Protein AF-A0A7K0YQI9-F1 (afdb_monomer_lite)

Sequence (180 aa):
MDEGSTMHDLNDTFEITAHLRESFIEKGHCVVRGLASAEEIAHYKPAIDEATMQRRWDKRPLQERDTYGKAFIQSAAICQHNETTQAFIYARRFARVAAQLMGCQGVRLYHDQSLYKEPGGGFTPWHQDQVYWPLQTNQTVTMWMPLVDVPNEIGGMVFADGTSHEGNLGEEVIGDASQS

Foldseek 3Di:
DDPPPPPQQLQDADDDDPVQLVQCVQFVDGDDPPLDDLVNLVQLVVLVVVLLVVQFPDPDPLVPDALVSLQWRKGKPSLPVDPSSVRVVVRNHVQNVLCVSLVHPTDDDPIDMDTHGDVVGHDWFDDDCVLVDPDPDLSDDDDDDDSDDDDPVNPDDDGGTRVSVVPHPDNDDGHPVRRD

Radius of gyration: 17.41 Å; chains: 1; bounding box: 43×35×56 Å

pLDDT: mean 87.06, std 13.9, range [36.19, 98.44]

Secondary structure (DSSP, 8-state):
--TTTTTT---S--PPPHHHHHHHHHHS----TTSS-HHHHHHHHHHHHHHHHHH-S--S-GGGS-HHHHH-EEEE-GGGS-HHHHHHHT-HHHHHHHHHHHTSS-------EEEEPPTTPPP-----GGGG---S-S--------SS---GGG------TTGGGS-------TTTGGG-

Structure (mmCIF, N/CA/C/O backbone):
data_AF-A0A7K0YQI9-F1
#
_entry.id   AF-A0A7K0YQI9-F1
#
loop_
_atom_site.group_PDB
_atom_site.id
_atom_site.type_symbol
_atom_site.label_atom_id
_atom_site.label_alt_id
_atom_site.label_comp_id
_atom_site.label_asym_id
_atom_site.label_entity_id
_atom_site.label_seq_id
_atom_site.pdbx_PDB_ins_code
_atom_site.Cartn_x
_atom_site.Cartn_y
_atom_site.Cartn_z
_atom_site.occupancy
_atom_site.B_iso_or_equiv
_atom_site.auth_seq_id
_atom_site.auth_comp_id
_atom_site.auth_asym_id
_atom_site.auth_atom_id
_atom_site.pdbx_PDB_model_num
ATOM 1 N N . MET A 1 1 ? 10.261 7.696 30.277 1.00 36.19 1 MET A N 1
ATOM 2 C CA . MET A 1 1 ? 8.953 7.752 29.601 1.00 36.19 1 MET A CA 1
ATOM 3 C C . MET A 1 1 ? 9.097 8.851 28.582 1.00 36.19 1 MET A C 1
ATOM 5 O O . MET A 1 1 ? 9.335 9.981 28.980 1.00 36.19 1 MET A O 1
ATOM 9 N N . ASP A 1 2 ? 9.185 8.465 27.316 1.00 40.59 2 ASP A N 1
ATOM 10 C CA . ASP A 1 2 ? 9.510 9.363 26.213 1.00 40.59 2 ASP A CA 1
ATOM 11 C C . ASP A 1 2 ? 8.203 9.927 25.646 1.00 40.59 2 ASP A C 1
ATOM 13 O O . ASP A 1 2 ? 7.431 9.212 25.007 1.00 40.59 2 ASP A O 1
ATOM 17 N N . GLU A 1 3 ? 7.908 11.186 25.964 1.00 37.50 3 GLU A N 1
ATOM 18 C CA . GLU A 1 3 ? 6.683 11.881 25.548 1.00 37.50 3 GLU A CA 1
ATOM 19 C C . GLU A 1 3 ? 6.651 12.177 24.032 1.00 37.50 3 GLU A C 1
ATOM 21 O O . GLU A 1 3 ? 5.631 12.631 23.522 1.00 37.50 3 GLU A O 1
ATOM 26 N N . GLY A 1 4 ? 7.718 11.859 23.282 1.00 41.56 4 GLY A N 1
ATOM 27 C CA . GLY A 1 4 ? 7.800 12.059 21.830 1.00 41.56 4 GLY A CA 1
ATOM 28 C C . GLY A 1 4 ? 7.207 10.940 20.959 1.00 41.56 4 GLY A C 1
ATOM 29 O O . GLY A 1 4 ? 7.006 11.146 19.766 1.00 41.56 4 GLY A O 1
ATOM 30 N N . SER A 1 5 ? 6.900 9.762 21.516 1.00 49.97 5 SER A N 1
ATOM 31 C CA . SER A 1 5 ? 6.587 8.555 20.721 1.00 49.97 5 SER A CA 1
ATOM 32 C C . SER A 1 5 ? 5.146 8.465 20.180 1.00 49.97 5 SER A C 1
ATOM 34 O O . SER A 1 5 ? 4.824 7.499 19.492 1.00 49.97 5 SER A O 1
ATOM 36 N N . THR A 1 6 ? 4.256 9.414 20.488 1.00 56.97 6 THR A N 1
ATOM 37 C CA . THR A 1 6 ? 2.810 9.292 20.182 1.00 56.97 6 THR A CA 1
ATOM 38 C C . THR A 1 6 ? 2.320 10.136 19.006 1.00 56.97 6 THR A C 1
ATOM 40 O O . THR A 1 6 ? 1.204 9.925 18.545 1.00 56.97 6 THR A O 1
ATOM 43 N N . MET A 1 7 ? 3.123 11.074 18.494 1.00 62.53 7 MET A N 1
ATOM 44 C CA . MET A 1 7 ? 2.642 12.081 17.534 1.00 62.53 7 MET A CA 1
ATOM 45 C C . MET A 1 7 ? 2.322 11.518 16.136 1.00 62.53 7 MET A C 1
ATOM 47 O O . MET A 1 7 ? 1.573 12.140 15.390 1.00 62.53 7 MET A O 1
ATOM 51 N N . HIS A 1 8 ? 2.850 10.340 15.789 1.00 80.38 8 HIS A N 1
ATOM 52 C CA . HIS A 1 8 ? 2.675 9.723 14.466 1.00 80.38 8 HIS A CA 1
ATOM 53 C C . HIS A 1 8 ? 2.255 8.251 14.524 1.00 80.38 8 HIS A C 1
ATOM 55 O O . HIS A 1 8 ? 2.392 7.542 13.531 1.00 80.38 8 HIS A O 1
ATOM 61 N N . ASP A 1 9 ? 1.772 7.770 15.673 1.00 87.81 9 ASP A N 1
ATOM 62 C CA . ASP A 1 9 ? 1.313 6.387 15.780 1.00 87.81 9 ASP A CA 1
ATOM 63 C C . ASP A 1 9 ? 0.030 6.169 14.951 1.00 87.81 9 ASP A C 1
ATOM 65 O O . ASP A 1 9 ? -0.936 6.921 15.056 1.00 87.81 9 ASP A O 1
ATOM 69 N N . LEU A 1 10 ? 0.013 5.104 14.148 1.00 96.12 10 LEU A N 1
ATOM 70 C CA . LEU A 1 10 ? -1.083 4.710 13.256 1.00 96.12 10 LEU A CA 1
ATOM 71 C C . LEU A 1 10 ? -1.954 3.593 13.872 1.00 96.12 10 LEU A C 1
ATOM 73 O O . LEU A 1 10 ? -2.532 2.755 13.165 1.00 96.12 10 LEU A O 1
ATOM 77 N N . ASN A 1 11 ? -2.001 3.527 15.206 1.00 94.62 11 ASN A N 1
ATOM 78 C CA . ASN A 1 11 ? -2.740 2.513 15.964 1.00 94.62 11 ASN A CA 1
ATOM 79 C C . ASN A 1 11 ? -4.219 2.844 16.222 1.00 94.62 11 ASN A C 1
ATOM 81 O O . ASN A 1 11 ? -4.962 2.002 16.741 1.00 94.62 11 ASN A O 1
ATOM 85 N N . ASP A 1 12 ? -4.657 4.048 15.879 1.00 94.94 12 ASP A N 1
ATOM 86 C CA . ASP A 1 12 ? -6.051 4.473 15.930 1.00 94.94 12 ASP A CA 1
ATOM 87 C C . ASP A 1 12 ? -6.910 3.792 14.843 1.00 94.94 12 ASP A C 1
ATOM 89 O O . ASP A 1 12 ? -6.467 2.932 14.075 1.00 94.94 12 ASP A O 1
ATOM 93 N N . THR A 1 13 ? -8.200 4.121 14.823 1.00 93.31 13 THR A N 1
ATOM 94 C CA . THR A 1 13 ? -9.180 3.542 13.899 1.00 93.31 13 THR A CA 1
ATOM 95 C C . THR A 1 13 ? -9.623 4.567 12.871 1.00 93.31 13 THR A C 1
ATOM 97 O O . THR A 1 13 ? -9.944 5.697 13.223 1.00 93.31 13 THR A O 1
ATOM 100 N N . PHE A 1 14 ? -9.741 4.132 11.618 1.00 96.50 14 PHE A N 1
ATOM 101 C CA . PHE A 1 14 ? -10.322 4.917 10.536 1.00 96.50 14 PHE A CA 1
ATOM 102 C C . PHE A 1 14 ? -11.583 4.213 10.037 1.00 96.50 14 PHE A C 1
ATOM 104 O O . PHE A 1 14 ? -11.522 3.067 9.583 1.00 96.50 14 PHE A O 1
ATOM 111 N N . GLU A 1 15 ? -12.723 4.888 10.135 1.00 97.38 15 GLU A N 1
ATOM 112 C CA . GLU A 1 15 ? -14.017 4.344 9.719 1.00 97.38 15 GLU A CA 1
ATOM 113 C C . GLU A 1 15 ? -14.317 4.739 8.273 1.00 97.38 15 GLU A C 1
ATOM 115 O O . GLU A 1 15 ? -14.217 5.911 7.900 1.00 97.38 15 GLU A O 1
ATOM 120 N N . ILE A 1 16 ? -14.695 3.760 7.450 1.00 97.88 16 ILE A N 1
ATOM 121 C CA . ILE A 1 16 ? -15.164 4.021 6.087 1.00 97.88 16 ILE A CA 1
ATOM 122 C C . ILE A 1 16 ? -16.685 4.153 6.061 1.00 97.88 16 ILE A C 1
ATOM 124 O O . ILE A 1 16 ? -17.405 3.573 6.871 1.00 97.88 16 ILE A O 1
ATOM 128 N N . THR A 1 17 ? -17.204 4.902 5.091 1.00 97.56 17 THR A N 1
ATOM 129 C CA . THR A 1 17 ? -18.653 5.002 4.908 1.00 97.56 17 THR A CA 1
ATOM 130 C C . THR A 1 17 ? -19.212 3.718 4.296 1.00 97.56 17 THR A C 1
ATOM 132 O O . THR A 1 17 ? -18.538 3.033 3.522 1.00 97.56 17 THR A O 1
ATOM 135 N N . ALA A 1 18 ? -20.485 3.424 4.580 1.00 96.69 18 ALA A N 1
ATOM 136 C CA . ALA A 1 18 ? -21.200 2.328 3.926 1.00 96.69 18 ALA A CA 1
ATOM 137 C C . ALA A 1 18 ? -21.158 2.464 2.395 1.00 96.69 18 ALA A C 1
ATOM 139 O O . ALA A 1 18 ? -20.863 1.496 1.703 1.00 96.69 18 ALA A O 1
ATOM 140 N N . HIS A 1 19 ? -21.322 3.689 1.886 1.00 97.06 19 HIS A N 1
ATOM 141 C CA . HIS A 1 19 ? -21.239 3.983 0.458 1.00 97.06 19 HIS A CA 1
ATOM 142 C C . HIS A 1 19 ? -19.870 3.636 -0.153 1.00 97.06 19 HIS A C 1
ATOM 144 O O . HIS A 1 19 ? -19.804 3.083 -1.248 1.00 97.06 19 HIS A O 1
ATOM 150 N N . LEU A 1 20 ? -18.763 3.916 0.550 1.00 97.50 20 LEU A N 1
ATOM 151 C CA . LEU A 1 20 ? -17.429 3.553 0.065 1.00 97.50 20 LEU A CA 1
ATOM 152 C C . LEU A 1 20 ? -17.261 2.031 -0.010 1.00 97.50 20 LEU A C 1
ATOM 154 O O . LEU A 1 20 ? -16.704 1.522 -0.980 1.00 97.50 20 LEU A O 1
ATOM 158 N N . ARG A 1 21 ? -17.775 1.309 0.992 1.00 97.56 21 ARG A N 1
ATOM 159 C CA . ARG A 1 21 ? -17.761 -0.156 1.015 1.00 97.56 21 ARG A CA 1
ATOM 160 C C . ARG A 1 21 ? -18.618 -0.755 -0.102 1.00 97.56 21 ARG A C 1
ATOM 162 O O . ARG A 1 21 ? -18.182 -1.700 -0.745 1.00 97.56 21 ARG A O 1
ATOM 169 N N . GLU A 1 22 ? -19.808 -0.215 -0.340 1.00 97.00 22 GLU A N 1
ATOM 170 C CA . GLU A 1 22 ? -20.687 -0.639 -1.437 1.00 97.00 22 GLU A CA 1
ATOM 171 C C . GLU A 1 22 ? -20.019 -0.423 -2.797 1.00 97.00 22 GLU A C 1
ATOM 173 O O . GLU A 1 22 ? -19.967 -1.350 -3.597 1.00 97.00 22 GLU A O 1
ATOM 178 N N . SER A 1 23 ? -19.411 0.748 -3.012 1.00 96.19 23 SER A N 1
ATOM 179 C CA . SER A 1 23 ? -18.647 1.051 -4.229 1.00 96.19 23 SER A CA 1
ATOM 180 C C . SER A 1 23 ? -17.465 0.094 -4.422 1.00 96.19 23 SER A C 1
ATOM 182 O O . SER A 1 23 ? -17.257 -0.410 -5.522 1.00 96.19 23 SER A O 1
ATOM 184 N N . PHE A 1 24 ? -16.728 -0.232 -3.353 1.00 97.75 24 PHE A N 1
ATOM 185 C CA . PHE A 1 24 ? -15.663 -1.237 -3.406 1.00 97.75 24 PHE A CA 1
ATOM 186 C C . PHE A 1 24 ? -16.191 -2.623 -3.799 1.00 97.75 24 PHE A C 1
ATOM 188 O O . PHE A 1 24 ? -15.584 -3.285 -4.636 1.00 97.75 24 PHE A O 1
ATOM 195 N N . ILE A 1 25 ? -17.323 -3.052 -3.232 1.00 96.69 25 ILE A N 1
ATOM 196 C CA . ILE A 1 25 ? -17.953 -4.338 -3.563 1.00 96.69 25 ILE A CA 1
ATOM 197 C C . ILE A 1 25 ? -18.421 -4.355 -5.019 1.00 96.69 25 ILE A C 1
ATOM 199 O O . ILE A 1 25 ? -18.207 -5.343 -5.708 1.00 96.69 25 ILE A O 1
ATOM 203 N N . GLU A 1 26 ? -19.043 -3.281 -5.499 1.00 96.69 26 GLU A N 1
ATOM 204 C CA . GLU A 1 26 ? -19.544 -3.190 -6.872 1.00 96.69 26 GLU A CA 1
ATOM 205 C C . GLU A 1 26 ? -18.395 -3.147 -7.888 1.00 96.69 26 GLU A C 1
ATOM 207 O O . GLU A 1 26 ? -18.383 -3.914 -8.848 1.00 96.69 26 GLU A O 1
ATOM 212 N N . LYS A 1 27 ? -17.399 -2.285 -7.660 1.00 97.44 27 LYS A N 1
ATOM 213 C CA . LYS A 1 27 ? -16.361 -1.961 -8.649 1.00 97.44 27 LYS A CA 1
ATOM 214 C C . LYS A 1 27 ? -15.082 -2.781 -8.525 1.00 97.44 27 LYS A C 1
ATOM 216 O O . LYS A 1 27 ? -14.271 -2.756 -9.451 1.00 97.44 27 LYS A O 1
ATOM 221 N N . GLY A 1 28 ? -14.857 -3.436 -7.389 1.00 96.12 28 GLY A N 1
ATOM 222 C CA . GLY A 1 28 ? -13.609 -4.137 -7.070 1.00 96.12 28 GLY A CA 1
ATOM 223 C C . GLY A 1 28 ? -12.463 -3.229 -6.610 1.00 96.12 28 GLY A C 1
ATOM 224 O O . GLY A 1 28 ? -11.373 -3.716 -6.322 1.00 96.12 28 GLY A O 1
ATOM 225 N N . HIS A 1 29 ? -12.675 -1.912 -6.536 1.00 96.88 29 HIS A N 1
ATOM 226 C CA . HIS A 1 29 ? -11.673 -0.937 -6.106 1.00 96.88 29 HIS A CA 1
ATOM 227 C C . HIS A 1 29 ? -12.337 0.312 -5.510 1.00 96.88 29 HIS A C 1
ATOM 229 O O . HIS A 1 29 ? -13.503 0.606 -5.771 1.00 96.88 29 HIS A O 1
ATOM 235 N N . CYS A 1 30 ? -11.601 1.064 -4.689 1.00 97.06 30 CYS A N 1
ATOM 236 C CA . CYS A 1 30 ? -12.066 2.332 -4.125 1.00 97.06 30 CYS A CA 1
ATOM 237 C C . CYS A 1 30 ? -10.884 3.218 -3.706 1.00 97.06 30 CYS A C 1
ATOM 239 O O . CYS A 1 30 ? -9.751 2.747 -3.609 1.00 97.06 30 CYS A O 1
ATOM 241 N N . VAL A 1 31 ? -11.152 4.496 -3.419 1.00 95.94 31 VAL A N 1
ATOM 242 C CA . VAL A 1 31 ? -10.154 5.435 -2.887 1.00 95.94 31 VAL A CA 1
ATOM 243 C C . VAL A 1 31 ? -10.556 5.873 -1.482 1.00 95.94 31 VAL A C 1
ATOM 245 O O . VAL A 1 31 ? -11.576 6.536 -1.301 1.00 95.94 31 VAL A O 1
ATOM 248 N N . VAL A 1 32 ? -9.717 5.557 -0.494 1.00 97.31 32 VAL A N 1
ATOM 249 C CA . VAL A 1 32 ? -9.846 6.047 0.886 1.00 97.31 32 VAL A CA 1
ATOM 250 C C . VAL A 1 32 ? -8.947 7.273 1.036 1.00 97.31 32 VAL A C 1
ATOM 252 O O . VAL A 1 32 ? -7.723 7.165 0.995 1.00 97.31 32 VAL A O 1
ATOM 255 N N . ARG A 1 33 ? -9.541 8.462 1.171 1.00 95.81 33 ARG A N 1
ATOM 256 C CA . ARG A 1 33 ? -8.785 9.718 1.296 1.00 95.81 33 ARG A CA 1
ATOM 257 C C . ARG A 1 33 ? -8.472 10.024 2.757 1.00 95.81 33 ARG A C 1
ATOM 259 O O . ARG A 1 33 ? -9.326 9.833 3.614 1.00 95.81 33 ARG A O 1
ATOM 266 N N . GLY A 1 34 ? -7.271 10.543 3.013 1.00 95.12 34 GLY A N 1
ATOM 267 C CA . GLY A 1 34 ? -6.850 10.966 4.352 1.00 95.12 34 GLY A CA 1
ATOM 268 C C . GLY A 1 34 ? -6.550 9.817 5.316 1.00 95.12 34 GLY A C 1
ATOM 269 O O . GLY A 1 34 ? -6.574 10.030 6.520 1.00 95.1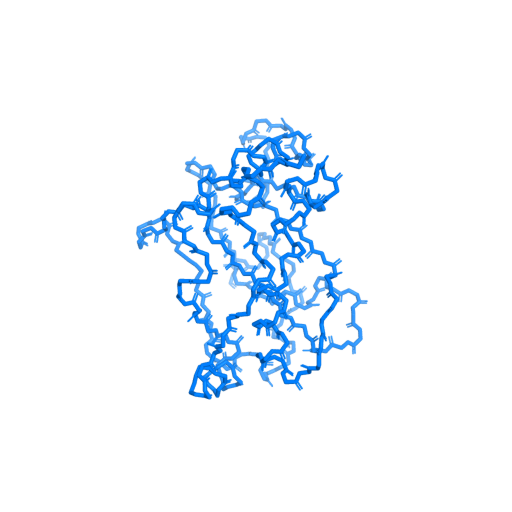2 34 GLY A O 1
ATOM 270 N N . LEU A 1 35 ? -6.280 8.609 4.804 1.00 96.94 35 LEU A N 1
ATOM 271 C CA . LEU A 1 35 ? -5.943 7.453 5.641 1.00 96.94 35 LEU A CA 1
ATOM 272 C C . LEU A 1 35 ? -4.623 7.652 6.411 1.00 96.94 35 LEU A C 1
ATOM 274 O O . LEU A 1 35 ? -4.495 7.211 7.552 1.00 96.94 35 LEU A O 1
ATOM 278 N N . ALA A 1 36 ? -3.671 8.350 5.794 1.00 96.25 36 ALA A N 1
ATOM 279 C CA . ALA A 1 36 ? -2.479 8.893 6.429 1.00 96.25 36 ALA A CA 1
ATOM 280 C C . ALA A 1 36 ? -2.343 10.370 6.034 1.00 96.25 36 ALA A C 1
ATOM 282 O O . ALA A 1 36 ? -2.631 10.746 4.892 1.00 96.25 36 ALA A O 1
ATOM 283 N N . SER A 1 37 ? -1.940 11.209 6.980 1.00 95.50 37 SER A N 1
ATOM 284 C CA . SER A 1 37 ? -1.664 12.625 6.753 1.00 95.50 37 SER A CA 1
ATOM 285 C C . SER A 1 37 ? -0.304 12.823 6.079 1.00 95.50 37 SER A C 1
ATOM 287 O O . SER A 1 37 ? 0.568 11.957 6.131 1.00 95.50 37 SER A O 1
ATOM 289 N N . ALA A 1 38 ? -0.087 13.993 5.473 1.00 94.50 38 ALA A N 1
ATOM 290 C CA . ALA A 1 38 ? 1.209 14.330 4.881 1.00 94.50 38 ALA A CA 1
ATOM 291 C C . ALA A 1 38 ? 2.350 14.315 5.915 1.00 94.50 38 ALA A C 1
ATOM 293 O O . ALA A 1 38 ? 3.475 13.957 5.580 1.00 94.50 38 ALA A O 1
ATOM 294 N N . GLU A 1 39 ? 2.056 14.666 7.168 1.00 95.69 39 GLU A N 1
ATOM 295 C CA . GLU A 1 39 ? 3.020 14.647 8.269 1.00 95.69 39 GLU A CA 1
ATOM 296 C C . GLU A 1 39 ? 3.379 13.213 8.683 1.00 95.69 39 GLU A C 1
ATOM 298 O O . GLU A 1 39 ? 4.558 12.887 8.804 1.00 95.69 39 GLU A O 1
ATOM 303 N N . GLU A 1 40 ? 2.383 12.329 8.806 1.00 96.75 40 GLU A N 1
ATOM 304 C CA . GLU A 1 40 ? 2.610 10.901 9.064 1.00 96.75 40 GLU A CA 1
ATOM 305 C C . GLU A 1 40 ? 3.423 10.272 7.922 1.00 96.75 40 GLU A C 1
ATOM 307 O O . GLU A 1 40 ? 4.424 9.601 8.167 1.00 96.75 40 GLU A O 1
ATOM 312 N N . ILE A 1 41 ? 3.068 10.542 6.660 1.00 97.06 41 ILE A N 1
ATOM 313 C CA . ILE A 1 41 ? 3.852 10.070 5.510 1.00 97.06 41 ILE A CA 1
ATOM 314 C C . ILE A 1 41 ? 5.289 10.604 5.573 1.00 97.06 41 ILE A C 1
ATOM 316 O O . ILE A 1 41 ? 6.227 9.825 5.411 1.00 97.06 41 ILE A O 1
ATOM 320 N N . ALA A 1 42 ? 5.489 11.895 5.853 1.00 96.44 42 ALA A N 1
ATOM 321 C CA . ALA A 1 42 ? 6.821 12.488 5.970 1.00 96.44 42 ALA A CA 1
ATOM 322 C C . ALA A 1 42 ? 7.658 11.862 7.099 1.00 96.44 42 ALA A C 1
ATOM 324 O O . ALA A 1 42 ? 8.873 11.734 6.946 1.00 96.44 42 ALA A O 1
ATOM 325 N N . HIS A 1 43 ? 7.023 11.431 8.192 1.00 96.81 43 HIS A N 1
ATOM 326 C CA . HIS A 1 43 ? 7.684 10.727 9.289 1.00 96.81 43 HIS A CA 1
ATOM 327 C C . HIS A 1 43 ? 8.214 9.347 8.863 1.00 96.81 43 HIS A C 1
ATOM 329 O O . HIS A 1 43 ? 9.373 9.022 9.123 1.00 96.81 43 HIS A O 1
ATOM 335 N N . TYR A 1 44 ? 7.398 8.539 8.176 1.00 97.81 44 TYR A N 1
ATOM 336 C CA . TYR A 1 44 ? 7.766 7.163 7.807 1.00 97.81 44 TYR A CA 1
ATOM 337 C C . TYR A 1 44 ? 8.601 7.061 6.524 1.00 97.81 44 TYR A C 1
ATOM 339 O O . TYR A 1 44 ? 9.386 6.120 6.362 1.00 97.81 44 TYR A O 1
ATOM 347 N N . LYS A 1 45 ? 8.456 8.020 5.602 1.00 97.44 45 LYS A N 1
ATOM 348 C CA . LYS A 1 45 ? 9.056 7.961 4.264 1.00 97.44 45 LYS A CA 1
ATOM 349 C C . LYS A 1 45 ? 10.580 7.757 4.260 1.00 97.44 45 LYS A C 1
ATOM 351 O O . LYS A 1 45 ? 11.014 6.915 3.479 1.00 97.44 45 LYS A O 1
ATOM 356 N N . PRO A 1 46 ? 11.405 8.420 5.098 1.00 97.81 46 PRO A N 1
ATOM 357 C CA . PRO A 1 46 ? 12.855 8.208 5.078 1.00 97.81 46 PRO A CA 1
ATOM 358 C C . PRO A 1 46 ? 13.261 6.751 5.343 1.00 97.81 46 PRO A C 1
ATOM 360 O O . PRO A 1 46 ? 14.125 6.218 4.650 1.00 97.81 46 PRO A O 1
ATOM 363 N N . ALA A 1 47 ? 12.596 6.080 6.289 1.00 97.69 47 ALA A N 1
ATOM 364 C CA . ALA A 1 47 ? 12.854 4.673 6.591 1.00 97.69 47 ALA A CA 1
ATOM 365 C C . ALA A 1 47 ? 12.401 3.748 5.448 1.00 97.69 47 ALA A C 1
ATOM 367 O O . ALA A 1 47 ? 13.052 2.741 5.168 1.00 97.69 47 ALA A O 1
ATOM 368 N N . ILE A 1 48 ? 11.308 4.094 4.759 1.00 98.00 48 ILE A N 1
ATOM 369 C CA . ILE A 1 48 ? 10.834 3.351 3.583 1.00 98.00 48 ILE A CA 1
ATOM 370 C C . ILE A 1 48 ? 11.770 3.559 2.384 1.00 98.00 48 ILE A C 1
ATOM 372 O O . ILE A 1 48 ? 12.082 2.591 1.689 1.00 98.00 48 ILE A O 1
ATOM 376 N N . ASP A 1 49 ? 12.257 4.782 2.152 1.00 97.06 49 ASP A N 1
ATOM 377 C CA . ASP A 1 49 ? 13.251 5.090 1.117 1.00 97.06 49 ASP A CA 1
ATOM 378 C C . ASP A 1 49 ? 14.526 4.260 1.349 1.00 97.06 49 ASP A C 1
ATOM 380 O O . ASP A 1 49 ? 15.019 3.591 0.437 1.00 97.06 49 ASP A O 1
ATOM 384 N N . GLU A 1 50 ? 15.026 4.244 2.588 1.00 96.38 50 GLU A N 1
ATOM 385 C CA . GLU A 1 50 ? 16.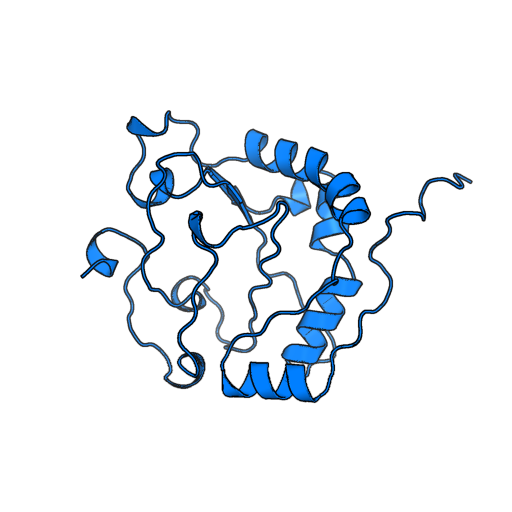186 3.447 2.986 1.00 96.38 50 GLU A CA 1
ATOM 386 C C . GLU A 1 50 ? 15.953 1.947 2.751 1.00 96.38 50 GLU A C 1
ATOM 388 O O . GLU A 1 50 ? 16.738 1.306 2.042 1.00 96.38 50 GLU A O 1
ATOM 393 N N . ALA A 1 51 ? 14.848 1.400 3.272 1.00 96.75 51 ALA A N 1
ATOM 394 C CA . ALA A 1 51 ? 14.486 -0.006 3.103 1.00 96.75 51 ALA A CA 1
ATOM 395 C C . ALA A 1 51 ? 14.395 -0.388 1.625 1.00 96.75 51 ALA A C 1
ATOM 397 O O . ALA A 1 51 ? 14.925 -1.421 1.207 1.00 96.75 51 ALA A O 1
ATOM 398 N N . THR A 1 52 ? 13.759 0.470 0.823 1.00 95.19 52 THR A N 1
ATOM 399 C CA . THR A 1 52 ? 13.606 0.274 -0.616 1.00 95.19 52 THR A CA 1
ATOM 400 C C . THR A 1 52 ? 14.967 0.179 -1.280 1.00 95.19 52 THR A C 1
ATOM 402 O O . THR A 1 52 ? 15.236 -0.787 -1.990 1.00 95.19 52 THR A O 1
ATOM 405 N N . MET A 1 53 ? 15.863 1.129 -1.024 1.00 93.31 53 MET A N 1
ATOM 406 C CA . MET A 1 53 ? 17.162 1.135 -1.686 1.00 93.31 53 MET A CA 1
ATOM 407 C C . MET A 1 53 ? 18.060 -0.010 -1.214 1.00 93.31 53 MET A C 1
ATOM 409 O O . MET A 1 53 ? 18.755 -0.604 -2.041 1.00 93.31 53 MET A O 1
ATOM 413 N N . GLN A 1 54 ? 18.043 -0.367 0.069 1.00 92.81 54 GLN A N 1
ATOM 414 C CA . GLN A 1 54 ? 18.891 -1.439 0.601 1.00 92.81 54 GLN A CA 1
ATOM 415 C C . GLN A 1 54 ? 18.424 -2.839 0.184 1.00 92.81 54 GLN A C 1
ATOM 417 O O . GLN A 1 54 ? 19.261 -3.707 -0.083 1.00 92.81 54 GLN A O 1
ATOM 422 N N . ARG A 1 55 ? 17.106 -3.056 0.092 1.00 91.25 55 ARG A N 1
ATOM 423 C CA . ARG A 1 55 ? 16.498 -4.370 -0.181 1.00 91.25 55 ARG A CA 1
ATOM 424 C C . ARG A 1 55 ? 16.151 -4.611 -1.650 1.00 91.25 55 ARG A C 1
ATOM 426 O O . ARG A 1 55 ? 15.609 -5.671 -1.958 1.00 91.25 55 ARG A O 1
ATOM 433 N N . ARG A 1 56 ? 16.475 -3.675 -2.552 1.00 90.75 56 ARG A N 1
ATOM 434 C CA . ARG A 1 56 ? 16.117 -3.803 -3.970 1.00 90.75 56 ARG A CA 1
ATOM 435 C C . ARG A 1 56 ? 16.674 -5.085 -4.578 1.00 90.75 56 ARG A C 1
ATOM 437 O O . ARG A 1 56 ? 17.868 -5.374 -4.442 1.00 90.75 56 ARG A O 1
ATOM 444 N N . TRP A 1 57 ? 15.801 -5.829 -5.250 1.00 83.62 57 TRP A N 1
ATOM 445 C CA . TRP A 1 57 ? 16.150 -7.107 -5.874 1.00 83.62 57 TRP A CA 1
ATOM 446 C C . TRP A 1 57 ? 17.122 -6.910 -7.045 1.00 83.62 57 TRP A C 1
ATOM 448 O O . TRP A 1 57 ? 18.154 -7.575 -7.114 1.00 83.62 57 TRP A O 1
ATOM 458 N N . ASP A 1 58 ? 16.833 -5.940 -7.917 1.00 81.94 58 ASP A N 1
ATOM 459 C CA . ASP A 1 58 ? 17.664 -5.597 -9.063 1.00 81.94 58 ASP A CA 1
ATOM 460 C C . ASP A 1 58 ? 18.521 -4.363 -8.760 1.00 81.94 58 ASP A C 1
ATOM 462 O O . ASP A 1 58 ? 18.030 -3.264 -8.482 1.00 81.94 58 ASP A O 1
ATOM 466 N N . LYS A 1 59 ? 19.841 -4.554 -8.796 1.00 83.00 59 LYS A N 1
ATOM 467 C CA . LYS A 1 59 ? 20.833 -3.502 -8.539 1.00 83.00 59 LYS A CA 1
ATOM 468 C C . LYS A 1 59 ? 21.467 -2.955 -9.815 1.00 83.00 59 LYS A C 1
ATOM 470 O O . LYS A 1 59 ? 22.263 -2.022 -9.708 1.00 83.00 59 LYS A O 1
ATOM 475 N N . ARG A 1 60 ? 21.135 -3.511 -10.985 1.00 81.19 60 ARG A N 1
ATOM 476 C CA . ARG A 1 60 ? 21.684 -3.085 -12.279 1.00 81.19 60 ARG A CA 1
ATOM 477 C C . ARG A 1 60 ? 21.214 -1.667 -12.643 1.00 81.19 60 ARG A C 1
ATOM 479 O O . ARG A 1 60 ? 20.157 -1.238 -12.164 1.00 81.19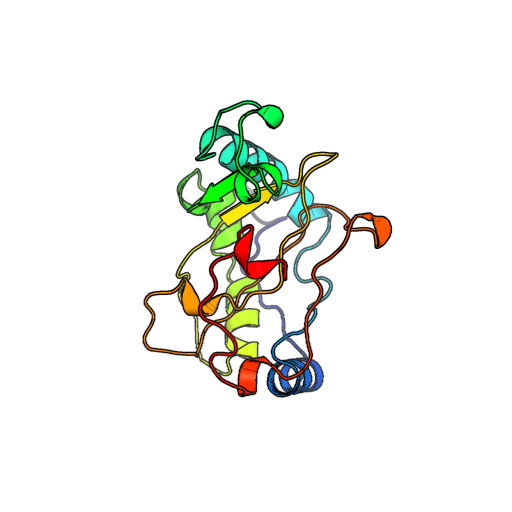 60 ARG A O 1
ATOM 486 N N . PRO A 1 61 ? 21.950 -0.925 -13.487 1.00 78.44 61 PRO A N 1
ATOM 487 C CA . PRO A 1 61 ? 21.474 0.324 -14.086 1.00 78.44 61 PRO A CA 1
ATOM 488 C C . PRO A 1 61 ? 20.181 0.127 -14.891 1.00 78.44 61 PRO A C 1
ATOM 490 O O . PRO A 1 61 ? 19.997 -0.921 -15.502 1.00 78.44 61 PRO A O 1
ATOM 493 N N . LEU A 1 62 ? 19.314 1.149 -14.953 1.00 75.06 62 LEU A N 1
ATOM 494 C CA . LEU A 1 62 ? 18.002 1.091 -15.627 1.00 75.06 62 LEU A CA 1
ATOM 495 C C . LEU A 1 62 ? 18.070 0.529 -17.061 1.00 75.06 62 LEU A C 1
ATOM 497 O O . LEU A 1 62 ? 17.215 -0.252 -17.471 1.00 75.06 62 LEU A O 1
ATOM 501 N N . GLN A 1 63 ? 19.108 0.894 -17.818 1.00 75.62 63 GLN A N 1
ATOM 502 C CA . GLN A 1 63 ? 19.278 0.479 -19.217 1.00 75.62 63 GLN A CA 1
ATOM 503 C C . GLN A 1 63 ? 19.507 -1.030 -19.388 1.00 75.62 63 GLN A C 1
ATOM 505 O O . GLN A 1 63 ? 19.213 -1.575 -20.450 1.00 75.62 63 GLN A O 1
ATOM 510 N N . GLU A 1 64 ? 19.980 -1.706 -18.341 1.00 79.56 64 GLU A N 1
ATOM 511 C CA . GLU A 1 64 ? 20.310 -3.135 -18.336 1.00 79.56 64 GLU A CA 1
ATOM 512 C C . GLU A 1 64 ? 19.168 -4.018 -17.803 1.00 79.56 64 GLU A C 1
ATOM 514 O O . GLU A 1 64 ? 19.318 -5.240 -17.719 1.00 79.56 64 GLU A O 1
ATOM 519 N N . ARG A 1 65 ? 18.034 -3.417 -17.416 1.00 79.44 65 ARG A N 1
ATOM 520 C CA . ARG A 1 65 ? 16.875 -4.132 -16.863 1.00 79.44 65 ARG A CA 1
ATOM 521 C C . ARG A 1 65 ? 15.877 -4.529 -17.958 1.00 79.44 65 ARG A C 1
ATOM 523 O O . ARG A 1 65 ? 15.818 -3.906 -19.022 1.00 79.44 65 ARG A O 1
ATOM 530 N N . ASP A 1 66 ? 15.103 -5.577 -17.691 1.00 74.38 66 ASP A N 1
ATOM 531 C CA . ASP A 1 66 ? 13.982 -6.001 -18.539 1.00 74.38 66 ASP A CA 1
ATOM 532 C C . ASP A 1 66 ? 12.797 -5.017 -18.436 1.00 74.38 66 ASP A C 1
ATOM 534 O O . ASP A 1 66 ? 12.862 -4.022 -17.712 1.00 74.38 66 ASP A O 1
ATOM 538 N N . THR A 1 67 ? 11.720 -5.252 -19.190 1.00 67.38 67 THR A N 1
ATOM 539 C CA . THR A 1 67 ? 10.553 -4.353 -19.257 1.00 67.38 67 THR A CA 1
ATOM 540 C C . THR A 1 67 ? 9.970 -4.044 -17.874 1.00 67.38 67 THR A C 1
ATOM 542 O O . THR A 1 67 ? 9.695 -2.883 -17.568 1.00 67.38 67 THR A O 1
ATOM 545 N N . TYR A 1 68 ? 9.851 -5.049 -17.000 1.00 67.12 68 TYR A N 1
ATOM 546 C CA . TYR A 1 68 ? 9.310 -4.868 -15.652 1.00 67.12 68 TYR A CA 1
ATOM 547 C C . TYR A 1 68 ? 10.321 -4.231 -14.685 1.00 67.12 68 TYR A C 1
ATOM 549 O O . TYR A 1 68 ? 9.976 -3.328 -13.921 1.00 67.12 68 TYR A O 1
ATOM 557 N N . GLY A 1 69 ? 11.598 -4.609 -14.757 1.00 66.31 69 GLY A N 1
ATOM 558 C CA . GLY A 1 69 ? 12.677 -3.976 -13.996 1.00 66.31 69 GLY A CA 1
ATOM 559 C C . GLY A 1 69 ? 12.927 -2.517 -14.399 1.00 66.31 69 GLY A C 1
ATOM 560 O O . GLY A 1 69 ? 13.416 -1.726 -13.590 1.00 66.31 69 GLY A O 1
ATOM 561 N N . LYS A 1 70 ? 12.551 -2.131 -15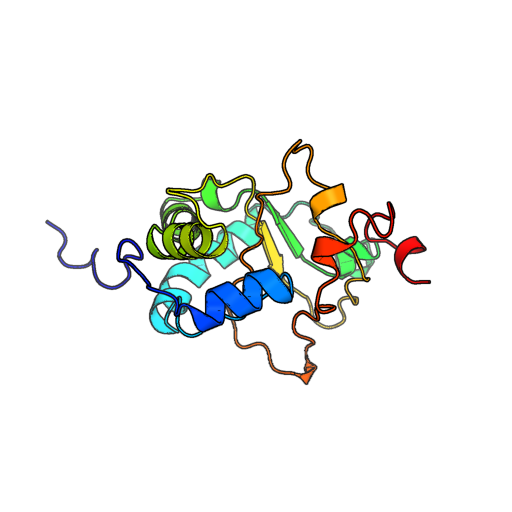.625 1.00 72.06 70 LYS A N 1
ATOM 562 C CA . LYS A 1 70 ? 12.495 -0.733 -16.075 1.00 72.06 70 LYS A CA 1
ATOM 563 C C . LYS A 1 70 ? 11.279 0.028 -15.558 1.00 72.06 70 LYS A C 1
ATOM 565 O O . LYS A 1 70 ? 11.321 1.255 -15.527 1.00 72.06 70 LYS A O 1
ATOM 570 N N . ALA A 1 71 ? 10.202 -0.657 -15.180 1.00 70.88 71 ALA A N 1
ATOM 571 C CA . ALA A 1 71 ? 9.011 -0.003 -14.648 1.00 70.88 71 ALA A CA 1
ATOM 572 C C . ALA A 1 71 ? 9.251 0.505 -13.220 1.00 70.88 71 ALA A C 1
ATOM 574 O O . ALA A 1 71 ? 8.896 1.643 -12.909 1.00 70.88 71 ALA A O 1
ATOM 575 N N . PHE A 1 72 ? 9.901 -0.304 -12.372 1.00 82.94 72 PHE A N 1
ATOM 576 C CA . PHE A 1 72 ? 10.122 0.044 -10.968 1.00 82.94 72 PHE A CA 1
ATOM 577 C C . PHE A 1 72 ? 11.444 -0.483 -10.403 1.00 82.94 72 PHE A C 1
ATOM 579 O O . PHE A 1 72 ? 11.845 -1.619 -10.661 1.00 82.94 72 PHE A O 1
ATOM 586 N N . ILE A 1 73 ? 12.040 0.294 -9.496 1.00 87.00 73 ILE A N 1
ATOM 587 C CA . ILE A 1 73 ? 12.829 -0.265 -8.394 1.00 87.00 73 ILE A CA 1
ATOM 588 C C . ILE A 1 73 ? 11.841 -0.912 -7.424 1.00 87.00 73 ILE A C 1
ATOM 590 O O . ILE A 1 73 ? 10.847 -0.293 -7.042 1.00 87.00 73 ILE A O 1
ATOM 594 N N . GLN A 1 74 ? 12.116 -2.154 -7.030 1.00 89.94 74 GLN A N 1
ATOM 595 C CA . GLN A 1 74 ? 11.193 -2.953 -6.229 1.00 89.94 74 GLN A CA 1
ATOM 596 C 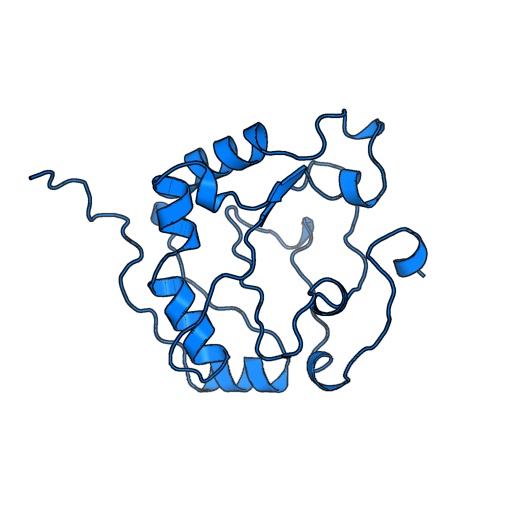C . GLN A 1 74 ? 11.892 -3.545 -5.014 1.00 89.94 74 GLN A C 1
ATOM 598 O O . GLN A 1 74 ? 13.010 -4.050 -5.130 1.00 89.94 74 GLN A O 1
ATOM 603 N N . SER A 1 75 ? 11.215 -3.538 -3.872 1.00 94.06 75 SER A N 1
ATOM 604 C CA . SER A 1 75 ? 11.698 -4.180 -2.651 1.00 94.06 75 SER A CA 1
ATOM 605 C C . SER A 1 75 ? 10.546 -4.835 -1.919 1.00 94.06 75 SER A C 1
ATOM 607 O O . SER A 1 75 ? 9.579 -4.167 -1.572 1.00 94.06 75 SER A O 1
ATOM 609 N N . ALA A 1 76 ? 10.662 -6.138 -1.681 1.00 94.06 76 ALA A N 1
ATOM 610 C CA . ALA A 1 76 ? 9.668 -6.923 -0.963 1.00 94.06 76 ALA A CA 1
ATOM 611 C C . ALA A 1 76 ? 10.004 -7.035 0.531 1.00 94.06 76 ALA A C 1
ATOM 613 O O . ALA A 1 76 ? 11.174 -6.964 0.947 1.00 94.06 76 ALA A O 1
ATOM 614 N N . ALA A 1 77 ? 8.967 -7.272 1.333 1.00 94.75 77 ALA A N 1
ATOM 615 C CA . ALA A 1 77 ? 9.063 -7.466 2.774 1.00 94.75 77 ALA A CA 1
ATOM 616 C C . ALA A 1 77 ? 9.838 -6.329 3.463 1.00 94.75 77 ALA A C 1
ATOM 618 O O . ALA A 1 77 ? 10.738 -6.577 4.274 1.00 94.75 77 ALA A O 1
ATOM 619 N N . ILE A 1 78 ? 9.544 -5.076 3.096 1.00 97.00 78 ILE A N 1
ATOM 620 C CA . ILE A 1 78 ? 10.183 -3.906 3.708 1.00 97.00 78 ILE A CA 1
ATOM 621 C C . ILE A 1 78 ? 9.787 -3.770 5.177 1.00 97.00 78 ILE A C 1
ATOM 623 O O . ILE A 1 78 ? 10.580 -3.250 5.952 1.00 97.00 78 ILE A O 1
ATOM 627 N N . CYS A 1 79 ? 8.655 -4.346 5.594 1.00 96.75 79 CYS A N 1
ATOM 628 C CA . CYS A 1 79 ? 8.279 -4.461 7.004 1.00 96.75 79 CYS A CA 1
ATOM 629 C C . CYS A 1 79 ? 9.315 -5.193 7.879 1.00 96.75 79 CYS A C 1
ATOM 631 O O . CYS A 1 79 ? 9.281 -5.066 9.099 1.00 96.75 79 CYS A O 1
ATOM 633 N N . GLN A 1 80 ? 10.230 -5.963 7.278 1.00 96.25 80 GLN A N 1
ATOM 634 C CA . GLN A 1 80 ? 11.306 -6.671 7.978 1.00 96.25 80 GLN A CA 1
ATOM 635 C C . GLN A 1 80 ? 12.603 -5.853 8.068 1.00 96.25 80 GLN A C 1
ATOM 637 O O . GLN A 1 80 ? 13.625 -6.381 8.502 1.00 96.25 80 GLN A O 1
ATOM 642 N N . HIS A 1 81 ? 12.616 -4.605 7.591 1.00 96.06 81 HIS A N 1
ATOM 643 C CA . HIS A 1 81 ? 13.831 -3.799 7.553 1.00 96.06 81 HIS A CA 1
ATOM 644 C C . HIS A 1 81 ? 14.178 -3.196 8.918 1.00 96.06 81 HIS A C 1
ATOM 646 O O . HIS A 1 81 ? 15.290 -3.390 9.404 1.00 96.06 81 HIS A O 1
ATOM 652 N N . ASN A 1 82 ? 13.238 -2.473 9.527 1.00 96.44 82 ASN A N 1
ATOM 653 C CA . ASN A 1 82 ? 13.383 -1.864 10.850 1.00 96.44 82 ASN A CA 1
ATOM 654 C C . ASN A 1 82 ? 12.008 -1.601 11.494 1.00 96.44 82 ASN A C 1
ATOM 656 O O . ASN A 1 82 ? 10.973 -1.694 10.831 1.00 96.44 82 ASN A O 1
ATOM 660 N N . GLU A 1 83 ? 11.996 -1.232 12.776 1.00 96.69 83 GLU A N 1
ATOM 661 C CA . GLU A 1 83 ? 10.761 -0.995 13.541 1.00 96.69 83 GLU A CA 1
ATOM 662 C C . GLU A 1 83 ? 9.885 0.119 12.942 1.00 96.69 83 GLU A C 1
ATOM 664 O O . GLU A 1 83 ? 8.663 0.004 12.954 1.00 96.69 83 GLU A O 1
ATOM 669 N N . THR A 1 84 ? 10.476 1.158 12.342 1.00 97.12 84 THR A N 1
ATOM 670 C CA . THR A 1 84 ? 9.733 2.259 11.702 1.00 97.12 84 THR A CA 1
ATOM 671 C C . THR A 1 84 ? 8.946 1.778 10.481 1.00 97.12 84 THR A C 1
ATOM 673 O O . THR A 1 84 ? 7.750 2.043 10.366 1.00 97.12 84 THR A O 1
ATOM 676 N N . THR A 1 85 ? 9.582 1.020 9.582 1.00 97.38 85 THR A N 1
ATOM 677 C CA . THR A 1 85 ? 8.893 0.400 8.435 1.00 97.38 85 THR A CA 1
ATOM 678 C C . THR A 1 85 ? 7.865 -0.633 8.878 1.00 97.38 85 THR A C 1
ATOM 680 O O . THR A 1 85 ? 6.773 -0.696 8.314 1.00 97.38 85 THR A O 1
ATOM 683 N N . GLN A 1 86 ? 8.177 -1.410 9.918 1.00 97.56 86 GLN A N 1
ATOM 684 C CA . GLN A 1 86 ? 7.247 -2.374 10.484 1.00 97.56 86 GLN A CA 1
ATOM 685 C C . GLN A 1 86 ? 5.994 -1.679 11.025 1.00 97.56 86 GLN A C 1
ATOM 687 O O . GLN A 1 86 ? 4.888 -2.100 10.696 1.00 97.56 86 GLN A O 1
ATOM 692 N N . ALA A 1 87 ? 6.151 -0.599 11.793 1.00 97.50 87 ALA A N 1
ATOM 693 C CA . ALA A 1 87 ? 5.043 0.161 12.361 1.00 97.50 87 ALA A CA 1
ATOM 694 C C . ALA A 1 87 ? 4.106 0.722 11.280 1.00 97.50 87 ALA A C 1
ATOM 696 O O . ALA A 1 87 ? 2.889 0.635 11.428 1.00 97.50 87 ALA A O 1
ATOM 697 N N . PHE A 1 88 ? 4.654 1.222 10.168 1.00 97.56 88 PHE A N 1
ATOM 698 C CA . PHE A 1 88 ? 3.848 1.700 9.043 1.00 97.56 88 PHE A CA 1
ATOM 699 C C . PHE A 1 88 ? 3.075 0.572 8.349 1.00 97.56 88 PHE A C 1
ATOM 701 O O . PHE A 1 88 ? 1.868 0.671 8.146 1.00 97.56 88 PHE A O 1
ATOM 708 N N . ILE A 1 89 ? 3.753 -0.527 8.000 1.00 97.75 89 ILE A N 1
ATOM 709 C CA . ILE A 1 89 ? 3.137 -1.629 7.246 1.00 97.75 89 ILE A CA 1
ATOM 710 C C . ILE A 1 89 ? 2.115 -2.405 8.093 1.00 97.75 89 ILE A C 1
ATOM 712 O O . ILE A 1 89 ? 1.081 -2.830 7.580 1.00 97.75 89 ILE A O 1
ATOM 716 N N . TYR A 1 90 ? 2.368 -2.567 9.395 1.00 97.44 90 TYR A N 1
ATOM 717 C CA . TYR A 1 90 ? 1.457 -3.237 10.330 1.00 97.44 90 TYR A CA 1
ATOM 718 C C . TYR A 1 90 ? 0.464 -2.288 11.016 1.00 97.44 90 TYR A C 1
ATOM 720 O O . TYR A 1 90 ? -0.223 -2.706 11.952 1.00 97.44 90 TYR A O 1
ATOM 728 N N . ALA A 1 91 ? 0.357 -1.038 10.558 1.00 97.69 91 ALA A N 1
ATOM 729 C CA . ALA A 1 91 ? -0.522 -0.038 11.147 1.00 97.69 91 ALA A CA 1
ATOM 730 C C . ALA A 1 91 ? -1.954 -0.563 11.327 1.00 97.69 91 ALA A C 1
ATOM 732 O O . ALA A 1 91 ? -2.631 -0.987 10.377 1.00 97.69 91 ALA A O 1
ATOM 733 N N . ARG A 1 92 ? -2.454 -0.500 12.567 1.00 97.44 92 ARG A N 1
ATOM 734 C CA . ARG A 1 92 ? -3.801 -0.979 12.904 1.00 97.44 92 ARG A CA 1
ATOM 735 C C . ARG A 1 92 ? -4.870 -0.207 12.138 1.00 97.44 92 ARG A C 1
ATOM 737 O O . ARG A 1 92 ? -5.855 -0.822 11.720 1.00 97.44 92 ARG A O 1
ATOM 744 N N . ARG A 1 93 ? -4.662 1.094 11.911 1.00 97.88 93 ARG A N 1
ATOM 745 C CA . ARG A 1 93 ? -5.542 1.947 11.107 1.00 97.88 93 ARG A CA 1
ATOM 746 C C . ARG A 1 93 ? -5.767 1.357 9.710 1.00 97.88 93 ARG A C 1
ATOM 748 O O . ARG A 1 93 ? -6.910 1.202 9.281 1.00 97.88 93 ARG A O 1
ATOM 755 N N . PHE A 1 94 ? -4.695 0.933 9.039 1.00 98.06 94 PHE A N 1
ATOM 756 C CA . PHE A 1 94 ? -4.745 0.371 7.683 1.00 98.06 94 PHE A CA 1
ATOM 757 C C . PHE A 1 94 ? -5.409 -1.008 7.671 1.00 98.06 94 PHE A C 1
ATOM 759 O O . PHE A 1 94 ? -6.323 -1.263 6.882 1.00 98.06 94 PHE A O 1
ATOM 766 N N . ALA A 1 95 ? -5.028 -1.875 8.614 1.00 97.81 95 ALA A N 1
ATOM 767 C CA . ALA A 1 95 ? -5.629 -3.197 8.768 1.00 97.81 95 ALA A CA 1
ATOM 768 C C . ALA A 1 95 ? -7.145 -3.125 9.032 1.00 97.81 95 ALA A C 1
ATOM 770 O O . ALA A 1 95 ? -7.903 -3.971 8.552 1.00 97.81 95 ALA A O 1
ATOM 771 N N . ARG A 1 96 ? -7.612 -2.108 9.773 1.00 98.12 96 ARG A N 1
ATOM 772 C CA . ARG A 1 96 ? -9.042 -1.900 10.044 1.00 98.12 96 ARG A CA 1
ATOM 773 C C . ARG A 1 96 ? -9.825 -1.476 8.815 1.00 98.12 96 ARG A C 1
ATOM 775 O O . ARG A 1 96 ? -10.932 -1.978 8.633 1.00 98.12 96 ARG A O 1
ATOM 782 N N . VAL A 1 97 ? -9.268 -0.620 7.966 1.00 98.44 97 VAL A N 1
ATOM 783 C CA . VAL A 1 97 ? -9.902 -0.257 6.691 1.00 98.44 97 VAL A CA 1
ATOM 784 C C . VAL A 1 97 ? -9.990 -1.471 5.766 1.00 98.44 97 VAL A C 1
ATOM 786 O O . VAL A 1 97 ? -11.065 -1.758 5.243 1.00 98.44 97 VAL A O 1
ATOM 789 N N . ALA A 1 98 ? -8.910 -2.249 5.636 1.00 98.19 98 ALA A N 1
ATOM 790 C CA . ALA A 1 98 ? -8.919 -3.482 4.846 1.00 98.19 98 ALA A CA 1
ATOM 791 C C . ALA A 1 98 ? -9.972 -4.490 5.351 1.00 98.19 98 ALA A C 1
ATOM 793 O O . ALA A 1 98 ? -10.709 -5.073 4.556 1.00 98.19 98 ALA A O 1
ATOM 794 N N . ALA A 1 99 ? -10.095 -4.653 6.674 1.00 98.06 99 ALA A N 1
ATOM 795 C CA . ALA A 1 99 ? -11.102 -5.521 7.285 1.00 98.06 99 ALA A CA 1
ATOM 796 C C . ALA A 1 99 ? -12.542 -5.051 7.002 1.00 98.06 99 ALA A C 1
ATOM 798 O O . ALA A 1 99 ? -13.399 -5.871 6.668 1.00 98.06 99 ALA A O 1
ATOM 799 N N . GLN A 1 100 ? -12.808 -3.741 7.089 1.00 98.12 100 GLN A N 1
ATOM 800 C CA . GLN A 1 100 ? -14.121 -3.159 6.777 1.00 98.12 100 GLN A CA 1
ATOM 801 C C . GLN A 1 100 ? -14.505 -3.383 5.306 1.00 98.12 100 GLN A C 1
ATOM 803 O O . GLN A 1 100 ? -15.622 -3.830 5.028 1.00 98.12 100 GLN A O 1
ATOM 808 N N . LEU A 1 101 ? -13.574 -3.138 4.375 1.00 97.81 101 LEU A N 1
ATOM 809 C CA . LEU A 1 101 ? -13.781 -3.363 2.939 1.00 97.81 101 LEU A CA 1
ATOM 810 C C . LEU A 1 101 ? -14.097 -4.835 2.639 1.00 97.81 101 LEU A C 1
ATOM 812 O O . LEU A 1 101 ? -15.088 -5.126 1.974 1.00 97.81 101 LEU A O 1
ATOM 816 N N . MET A 1 102 ? -13.327 -5.766 3.208 1.00 96.00 102 MET A N 1
ATOM 817 C CA . MET A 1 102 ? -13.542 -7.208 3.022 1.00 96.00 102 MET A CA 1
ATOM 818 C C . MET A 1 102 ? -14.692 -7.788 3.863 1.00 96.00 102 MET A C 1
ATOM 820 O O . MET A 1 102 ? -15.057 -8.949 3.691 1.00 96.00 102 MET A O 1
ATOM 824 N N . GLY A 1 103 ? -15.288 -7.008 4.773 1.00 96.12 103 GLY A N 1
ATOM 825 C CA . GLY A 1 103 ? -16.384 -7.460 5.635 1.00 96.12 103 GLY A CA 1
ATOM 826 C C . GLY A 1 103 ? -15.983 -8.533 6.653 1.00 96.12 103 GLY A C 1
ATOM 827 O O . GLY A 1 103 ? -16.804 -9.384 6.993 1.00 96.12 103 GLY A O 1
ATOM 828 N N . CYS A 1 104 ? -14.738 -8.519 7.132 1.00 96.44 104 CYS A N 1
ATOM 829 C CA . CYS A 1 104 ? -14.216 -9.486 8.098 1.00 96.44 104 CYS A CA 1
ATOM 830 C C . CYS A 1 104 ? -13.776 -8.812 9.411 1.00 96.44 104 CYS A C 1
ATOM 832 O O . CYS A 1 104 ? -13.679 -7.593 9.515 1.00 96.44 104 CYS A O 1
ATOM 834 N N . GLN A 1 105 ? -13.509 -9.608 10.453 1.00 96.00 105 GLN A N 1
ATOM 835 C CA . GLN A 1 105 ? -13.111 -9.077 11.769 1.00 96.00 105 GLN A CA 1
ATOM 836 C C . GLN A 1 105 ? -11.642 -8.627 11.837 1.00 96.00 105 GLN A C 1
ATOM 838 O O . GLN A 1 105 ? -11.254 -7.879 12.743 1.00 96.00 105 GLN A O 1
ATOM 843 N N . GLY A 1 106 ? -10.815 -9.092 10.903 1.00 96.19 106 GLY A N 1
ATOM 844 C CA . GLY A 1 106 ? -9.387 -8.821 10.866 1.00 96.19 106 GLY A CA 1
ATOM 845 C C . GLY A 1 106 ? -8.733 -9.434 9.636 1.00 96.19 106 GLY A C 1
ATOM 846 O O . GLY A 1 106 ? -9.295 -10.314 8.985 1.00 96.19 106 GLY A O 1
ATOM 847 N N . VAL A 1 107 ? -7.529 -8.959 9.342 1.00 97.25 107 VAL A N 1
ATOM 848 C CA . VAL A 1 107 ? -6.759 -9.326 8.151 1.00 97.25 107 VAL A CA 1
ATOM 849 C C . VAL A 1 107 ? -5.377 -9.815 8.554 1.00 97.25 107 VAL A C 1
ATOM 851 O O . VAL A 1 107 ? -4.909 -9.541 9.660 1.00 97.25 107 VAL A O 1
ATOM 854 N N . ARG A 1 108 ? -4.718 -10.542 7.654 1.00 96.44 108 ARG A N 1
ATOM 855 C CA . ARG A 1 108 ? -3.302 -10.893 7.775 1.00 96.44 108 ARG A CA 1
ATOM 856 C C . ARG A 1 108 ? -2.561 -10.275 6.603 1.00 96.44 108 ARG A C 1
ATOM 858 O O . ARG A 1 108 ? -3.045 -10.351 5.477 1.00 96.44 108 ARG A O 1
ATOM 865 N N . LEU A 1 109 ? -1.399 -9.694 6.874 1.00 96.38 109 LEU A N 1
ATOM 866 C CA . LEU A 1 109 ? -0.491 -9.276 5.819 1.00 96.38 109 LEU A CA 1
ATOM 867 C C . LEU A 1 109 ? 0.055 -10.534 5.135 1.00 96.38 109 LEU A C 1
ATOM 869 O O . LEU A 1 109 ? 0.688 -11.362 5.787 1.00 96.38 109 LEU A O 1
ATOM 873 N N . TYR A 1 110 ? -0.229 -10.687 3.845 1.00 94.88 110 TYR A N 1
ATOM 874 C CA . TYR A 1 110 ? 0.383 -11.734 3.027 1.00 94.88 110 TYR A CA 1
ATOM 875 C C . TYR A 1 110 ? 1.759 -11.287 2.523 1.00 94.88 110 TYR A C 1
ATOM 877 O O . TYR A 1 110 ? 2.741 -12.014 2.652 1.00 94.88 110 TYR A O 1
ATOM 885 N N . HIS A 1 111 ? 1.825 -10.072 1.982 1.00 94.62 111 HIS A N 1
ATOM 886 C CA . HIS A 1 111 ? 3.020 -9.503 1.381 1.00 94.62 111 HIS A CA 1
ATOM 887 C C . HIS A 1 111 ? 2.942 -7.971 1.389 1.00 94.62 111 HIS A C 1
ATOM 889 O O . HIS A 1 111 ? 1.859 -7.408 1.231 1.00 94.62 111 HIS A O 1
ATOM 895 N N . ASP A 1 112 ? 4.093 -7.317 1.544 1.00 96.94 112 ASP A N 1
ATOM 896 C CA . ASP A 1 112 ? 4.287 -5.883 1.341 1.00 96.94 112 ASP A CA 1
ATOM 897 C C . ASP A 1 112 ? 5.450 -5.623 0.382 1.00 96.94 112 ASP A C 1
ATOM 899 O O . ASP A 1 112 ? 6.441 -6.359 0.361 1.00 96.94 112 ASP A O 1
ATOM 903 N N . GLN A 1 113 ? 5.331 -4.549 -0.394 1.00 95.62 113 GLN A N 1
ATOM 904 C CA . GLN A 1 113 ? 6.341 -4.142 -1.357 1.00 95.62 113 GLN A CA 1
ATOM 905 C C . GLN A 1 113 ? 6.325 -2.634 -1.571 1.00 95.62 113 GLN A C 1
ATOM 907 O O . GLN A 1 113 ? 5.264 -2.013 -1.617 1.00 95.62 113 GLN A O 1
ATOM 912 N N . SER A 1 114 ? 7.511 -2.060 -1.763 1.00 95.62 114 SER A N 1
ATOM 913 C CA . SER A 1 114 ? 7.669 -0.710 -2.294 1.00 95.62 114 SER A CA 1
ATOM 914 C C . SER A 1 114 ? 8.013 -0.731 -3.783 1.00 95.62 114 SER A C 1
ATOM 916 O O . SER A 1 114 ? 8.755 -1.594 -4.263 1.00 95.62 114 SER A O 1
ATOM 918 N N . LEU A 1 115 ? 7.451 0.237 -4.509 1.00 92.62 115 LEU A N 1
ATOM 919 C CA . LEU A 1 115 ? 7.573 0.407 -5.957 1.00 92.62 115 LEU A CA 1
ATOM 920 C C . LEU A 1 115 ? 7.971 1.853 -6.256 1.00 92.62 115 LEU A C 1
ATOM 922 O O . LEU A 1 115 ? 7.202 2.773 -5.990 1.00 92.62 115 LEU A O 1
ATOM 926 N N . TYR A 1 116 ? 9.176 2.063 -6.786 1.00 90.81 116 TYR A N 1
ATOM 927 C CA . TYR A 1 116 ? 9.699 3.397 -7.100 1.00 90.81 116 TYR A CA 1
ATOM 928 C C . TYR A 1 116 ? 9.871 3.515 -8.605 1.00 90.81 116 TYR A C 1
ATOM 930 O O . TYR A 1 116 ? 10.671 2.798 -9.205 1.00 90.81 116 TYR A O 1
ATOM 938 N N . LYS A 1 117 ? 9.100 4.418 -9.213 1.00 85.44 117 LYS A N 1
ATOM 939 C CA . LYS A 1 117 ? 9.136 4.667 -10.652 1.00 85.44 117 LYS A CA 1
ATOM 940 C C . LYS A 1 117 ? 10.225 5.685 -10.969 1.00 85.44 117 LYS A C 1
ATOM 942 O O . LYS A 1 117 ? 10.179 6.819 -10.496 1.00 85.44 117 LYS A O 1
ATOM 947 N N . GLU A 1 118 ? 11.209 5.275 -11.757 1.00 81.38 118 GLU A N 1
ATOM 948 C CA . GLU A 1 118 ? 12.272 6.168 -12.215 1.00 81.38 118 GLU A CA 1
ATOM 949 C C . GLU A 1 118 ? 11.779 7.022 -13.402 1.00 81.38 118 GLU A C 1
ATOM 951 O O . GLU A 1 118 ? 10.931 6.566 -14.179 1.00 81.38 118 GLU A O 1
ATOM 956 N N . PRO A 1 119 ? 12.288 8.256 -13.590 1.00 78.00 119 PRO A N 1
ATOM 957 C CA . PRO A 1 119 ? 12.018 9.032 -14.797 1.00 78.00 119 PRO A CA 1
ATOM 958 C C . PRO A 1 119 ? 12.363 8.235 -16.064 1.00 78.00 119 PRO A C 1
ATOM 960 O O . PRO A 1 119 ? 13.458 7.689 -16.181 1.00 78.00 119 PRO A O 1
ATOM 963 N N . GLY A 1 120 ? 11.429 8.168 -17.016 1.00 70.44 120 GLY A N 1
ATOM 964 C CA . GLY A 1 120 ? 11.576 7.348 -18.226 1.00 70.44 120 GLY A CA 1
ATOM 965 C C . GLY A 1 120 ? 11.301 5.850 -18.029 1.00 70.44 120 GLY A C 1
ATOM 966 O O . GLY A 1 120 ? 11.505 5.079 -18.965 1.00 70.44 120 GLY A O 1
ATOM 967 N N . GLY A 1 121 ? 10.838 5.434 -16.845 1.00 68.81 121 GLY A N 1
ATOM 968 C CA . GLY A 1 121 ? 10.371 4.072 -16.592 1.00 68.81 121 GLY A CA 1
ATOM 969 C C . GLY A 1 121 ? 9.114 3.714 -17.393 1.00 68.81 121 GLY A C 1
ATOM 970 O O . GLY A 1 121 ? 8.317 4.583 -17.757 1.00 68.81 121 GLY A O 1
ATOM 971 N N . GLY A 1 122 ? 8.948 2.421 -17.672 1.00 70.56 122 GLY A N 1
ATOM 972 C CA . GLY A 1 122 ? 7.858 1.893 -18.498 1.00 70.56 122 GLY A CA 1
ATOM 973 C C . GLY A 1 122 ? 6.453 2.052 -17.896 1.00 70.56 122 GLY A C 1
ATOM 974 O O . GLY A 1 122 ? 6.270 2.439 -16.738 1.00 70.56 122 GLY A O 1
ATOM 975 N N . PHE A 1 123 ? 5.438 1.744 -18.704 1.00 77.06 123 PHE A N 1
ATOM 976 C CA . PHE A 1 123 ? 4.060 1.547 -18.241 1.00 77.06 123 PHE A CA 1
ATOM 977 C C . PHE A 1 123 ? 3.901 0.153 -17.611 1.00 77.06 123 PHE A C 1
ATOM 979 O O . PHE A 1 123 ? 4.627 -0.768 -17.979 1.00 77.06 123 PHE A O 1
ATOM 986 N N . THR A 1 124 ? 2.949 0.001 -16.686 1.00 79.31 124 THR A N 1
ATOM 987 C CA . THR A 1 124 ? 2.553 -1.302 -16.133 1.00 79.31 124 THR A CA 1
ATOM 988 C C . THR A 1 124 ? 1.365 -1.838 -16.933 1.00 79.31 124 THR A C 1
ATOM 990 O O . THR A 1 124 ? 0.289 -1.257 -16.810 1.00 79.31 124 THR A O 1
ATOM 993 N N . PRO A 1 125 ? 1.522 -2.911 -17.730 1.00 82.88 125 PRO A N 1
ATOM 994 C CA . PRO A 1 125 ? 0.434 -3.536 -18.483 1.00 82.88 125 PRO A CA 1
ATOM 995 C C . PRO A 1 125 ? -0.789 -3.896 -17.632 1.00 82.88 125 PRO A C 1
ATOM 997 O O . PRO A 1 125 ? -0.683 -4.054 -16.413 1.00 82.88 125 PRO A O 1
ATOM 1000 N N . TRP A 1 126 ? -1.941 -4.077 -18.284 1.00 87.12 126 TRP A N 1
ATOM 1001 C CA . TRP A 1 126 ? -3.129 -4.638 -17.637 1.00 87.12 126 TRP A CA 1
ATOM 1002 C C . TRP A 1 126 ? -2.824 -6.032 -17.083 1.00 87.12 126 TRP A C 1
ATOM 1004 O O . TRP A 1 126 ? -2.187 -6.844 -17.746 1.00 87.12 126 TRP A O 1
ATOM 1014 N N . HIS A 1 127 ? -3.267 -6.297 -15.858 1.00 88.62 127 HIS A N 1
ATOM 1015 C CA . HIS A 1 127 ? -3.115 -7.585 -15.184 1.00 88.62 127 HIS A CA 1
ATOM 1016 C C . HIS A 1 127 ? -4.148 -7.708 -14.059 1.00 88.62 127 HIS A C 1
ATOM 1018 O O . HIS A 1 127 ? -4.763 -6.719 -13.651 1.00 88.62 127 HIS A O 1
ATOM 1024 N N . GLN A 1 128 ? -4.315 -8.924 -13.539 1.00 89.56 128 GLN A N 1
ATOM 1025 C CA . GLN A 1 128 ? -5.003 -9.183 -12.276 1.00 89.56 128 GLN A CA 1
ATOM 1026 C C . GLN A 1 128 ? -3.972 -9.678 -11.258 1.00 89.56 128 GLN A C 1
ATOM 1028 O O . GLN A 1 128 ? -3.219 -10.597 -11.549 1.00 89.56 128 GLN A O 1
ATOM 1033 N N . ASP A 1 129 ? -3.934 -9.115 -10.051 1.00 89.00 129 ASP A N 1
ATOM 1034 C CA . ASP A 1 129 ? -2.914 -9.511 -9.067 1.00 89.00 129 ASP A CA 1
ATOM 1035 C C . ASP A 1 129 ? -3.051 -10.977 -8.609 1.00 89.00 129 ASP A C 1
ATOM 1037 O O . ASP A 1 129 ? -2.062 -11.639 -8.291 1.00 89.00 129 ASP A O 1
ATOM 1041 N N . GLN A 1 130 ? -4.279 -11.508 -8.578 1.00 84.19 130 GLN A N 1
ATOM 1042 C CA . GLN A 1 130 ? -4.574 -12.821 -7.996 1.00 84.19 130 GLN A CA 1
ATOM 1043 C C . GLN A 1 130 ? -3.799 -13.967 -8.669 1.00 84.19 130 GLN A C 1
ATOM 1045 O O . GLN A 1 130 ? -3.455 -14.929 -7.985 1.00 84.19 130 GLN A O 1
ATOM 1050 N N . VAL A 1 131 ? -3.468 -13.873 -9.967 1.00 80.75 131 VAL A N 1
ATOM 1051 C CA . VAL A 1 131 ? -2.679 -14.911 -10.668 1.00 80.75 131 VAL A CA 1
ATOM 1052 C C . VAL A 1 131 ? -1.262 -15.075 -10.104 1.00 80.75 131 VAL A C 1
ATOM 1054 O O . VAL A 1 131 ? -0.651 -16.126 -10.286 1.00 80.75 131 VAL A O 1
ATOM 1057 N N . TYR A 1 132 ? -0.751 -14.090 -9.359 1.00 80.88 132 TYR A N 1
ATOM 1058 C CA . TYR A 1 132 ? 0.554 -14.166 -8.698 1.00 80.88 132 TYR A CA 1
ATOM 1059 C C . TYR A 1 132 ? 0.517 -14.796 -7.311 1.00 80.88 132 TYR A C 1
ATOM 1061 O O . TYR A 1 132 ? 1.568 -15.121 -6.750 1.00 80.88 132 TYR A O 1
ATOM 1069 N N . TRP A 1 133 ? -0.663 -14.914 -6.707 1.00 86.81 133 TRP A N 1
ATOM 1070 C CA . TRP A 1 133 ? -0.783 -15.286 -5.307 1.00 86.81 133 TRP A CA 1
ATOM 1071 C C . TRP A 1 133 ? -1.183 -16.757 -5.180 1.00 86.81 133 TRP A C 1
ATOM 1073 O O . TRP A 1 133 ? -2.264 -17.139 -5.623 1.00 86.81 133 TRP A O 1
ATOM 1083 N N . PRO A 1 134 ? -0.375 -17.601 -4.511 1.00 87.94 134 PRO A N 1
ATOM 1084 C CA . PRO A 1 134 ? -0.692 -19.000 -4.244 1.00 87.94 134 PRO A CA 1
ATOM 1085 C C . PRO A 1 134 ? -1.729 -19.126 -3.109 1.00 87.94 134 PRO A C 1
ATOM 1087 O O . PRO A 1 134 ? -1.536 -19.863 -2.141 1.00 87.94 134 PRO A O 1
ATOM 1090 N N . LEU A 1 135 ? -2.823 -18.365 -3.192 1.00 88.06 135 LEU A N 1
ATOM 1091 C CA . LEU A 1 135 ? -3.903 -18.318 -2.216 1.00 88.06 135 LEU A CA 1
ATOM 1092 C C . LEU A 1 135 ? -5.161 -18.944 -2.819 1.00 88.06 135 LEU A C 1
ATOM 1094 O O . LEU A 1 135 ? -5.636 -18.533 -3.871 1.00 88.06 135 LEU A O 1
ATOM 1098 N N . GLN A 1 136 ? -5.755 -19.904 -2.108 1.00 86.88 136 GLN A N 1
ATOM 1099 C CA . GLN A 1 136 ? -7.005 -20.562 -2.519 1.00 86.88 136 GLN A CA 1
ATOM 1100 C C . GLN A 1 136 ? -8.255 -19.675 -2.321 1.00 86.88 136 GLN A C 1
ATOM 1102 O O . GLN A 1 136 ? -9.381 -20.125 -2.514 1.00 86.88 136 GLN A O 1
ATOM 1107 N N . THR A 1 137 ? -8.082 -18.439 -1.853 1.00 86.88 137 THR A N 1
ATOM 1108 C CA . THR A 1 137 ? -9.171 -17.519 -1.517 1.00 86.88 137 THR A CA 1
ATOM 1109 C C . THR A 1 137 ? -9.076 -16.250 -2.348 1.00 86.88 137 THR A C 1
ATOM 1111 O O . THR A 1 137 ? -7.980 -15.746 -2.588 1.00 86.88 137 THR A O 1
ATOM 1114 N N . ASN A 1 138 ? -10.242 -15.714 -2.705 1.00 83.94 138 ASN A N 1
ATOM 1115 C CA . ASN A 1 138 ? -10.396 -14.400 -3.332 1.00 83.94 138 ASN A CA 1
ATOM 1116 C C . ASN A 1 138 ? -10.721 -13.309 -2.292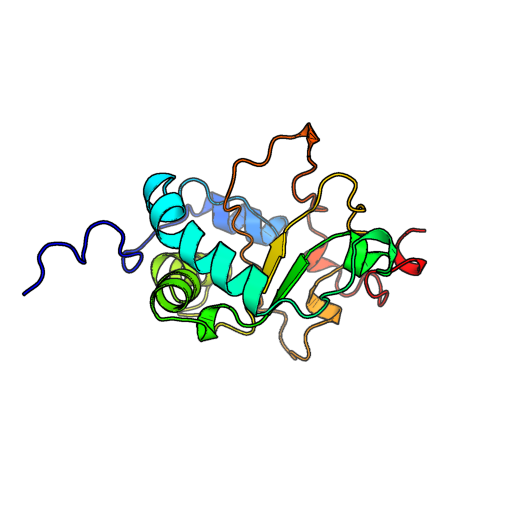 1.00 83.94 138 ASN A C 1
ATOM 1118 O O . ASN A 1 138 ? -11.044 -12.183 -2.649 1.00 83.94 138 ASN A O 1
ATOM 1122 N N . GLN A 1 139 ? -10.683 -13.633 -0.990 1.00 89.88 139 GLN A N 1
ATOM 1123 C CA . GLN A 1 139 ? -10.815 -12.653 0.096 1.00 89.88 139 GLN A CA 1
ATOM 1124 C C . GLN A 1 139 ? -9.471 -11.968 0.365 1.00 89.88 139 GLN A C 1
ATOM 1126 O O . GLN A 1 139 ? -8.872 -12.117 1.432 1.00 89.88 139 GLN A O 1
ATOM 1131 N N . THR A 1 140 ? -8.983 -11.264 -0.649 1.00 93.25 140 THR A N 1
ATOM 1132 C CA . THR A 1 140 ? -7.699 -10.566 -0.688 1.00 93.25 140 THR A CA 1
ATOM 1133 C C . THR A 1 140 ? -7.935 -9.121 -1.123 1.00 93.25 140 THR A C 1
ATOM 1135 O O . THR A 1 140 ? -8.886 -8.813 -1.838 1.00 93.25 140 THR A O 1
ATOM 1138 N N . VAL A 1 141 ? -7.090 -8.203 -0.655 1.00 95.44 141 VAL A N 1
ATOM 1139 C CA . VAL A 1 141 ? -7.123 -6.803 -1.085 1.00 95.44 141 VAL A CA 1
ATOM 1140 C C . VAL A 1 141 ? -5.708 -6.242 -1.100 1.00 95.44 141 VAL A C 1
ATOM 1142 O O . VAL A 1 141 ? -4.955 -6.427 -0.142 1.00 95.44 141 VAL A O 1
ATOM 1145 N N . THR A 1 142 ? -5.362 -5.532 -2.171 1.00 96.31 142 THR A N 1
ATOM 1146 C CA . THR A 1 142 ? -4.148 -4.714 -2.241 1.00 96.31 142 THR A CA 1
ATOM 1147 C C . THR A 1 142 ? -4.471 -3.315 -1.724 1.00 96.31 142 THR A C 1
ATOM 1149 O O . THR A 1 142 ? -5.365 -2.644 -2.240 1.00 96.31 142 THR A O 1
ATOM 1152 N N . MET A 1 143 ? -3.736 -2.848 -0.713 1.00 97.12 143 MET A N 1
ATOM 1153 C CA . MET A 1 143 ? -3.744 -1.440 -0.314 1.00 97.12 143 MET A CA 1
ATOM 1154 C C . MET A 1 143 ? -2.541 -0.747 -0.943 1.00 97.12 143 MET A C 1
ATOM 1156 O O . MET A 1 143 ? -1.414 -0.902 -0.480 1.00 97.12 143 MET A O 1
ATOM 1160 N N . TRP A 1 144 ? -2.785 0.034 -1.990 1.00 96.38 144 TRP A N 1
ATOM 1161 C CA . TRP A 1 144 ? -1.759 0.889 -2.570 1.00 96.38 144 TRP A CA 1
ATOM 1162 C C . TRP A 1 144 ? -1.779 2.262 -1.896 1.00 96.38 144 TRP A C 1
ATOM 1164 O O . TRP A 1 144 ? -2.817 2.927 -1.864 1.00 96.38 144 TRP A O 1
ATOM 1174 N N . MET A 1 145 ? -0.634 2.682 -1.357 1.00 95.44 145 MET A N 1
ATOM 1175 C CA . MET A 1 145 ? -0.491 3.949 -0.643 1.00 95.44 145 MET A CA 1
ATOM 1176 C C . MET A 1 145 ? 0.620 4.793 -1.275 1.00 95.44 145 MET A C 1
ATOM 1178 O O . MET A 1 145 ? 1.793 4.426 -1.168 1.00 95.44 145 MET A O 1
ATOM 1182 N N . PRO A 1 146 ? 0.290 5.920 -1.927 1.00 93.75 146 PRO A N 1
ATOM 1183 C CA . PRO A 1 146 ? 1.309 6.798 -2.473 1.00 93.75 146 PRO A CA 1
ATOM 1184 C C . PRO A 1 146 ? 2.038 7.525 -1.340 1.00 93.75 146 PRO A C 1
ATOM 1186 O O . PRO A 1 146 ? 1.412 8.110 -0.460 1.00 93.75 146 PRO A O 1
ATOM 1189 N N . LEU A 1 147 ? 3.371 7.504 -1.379 1.00 94.81 147 LEU A N 1
ATOM 1190 C CA . LEU A 1 147 ? 4.229 8.212 -0.414 1.00 94.81 147 LEU A CA 1
ATOM 1191 C C . LEU A 1 147 ? 4.621 9.622 -0.886 1.00 94.81 147 LEU A C 1
ATOM 1193 O O . LEU A 1 147 ? 5.377 10.323 -0.216 1.00 94.81 147 LEU A O 1
ATOM 1197 N N . VAL A 1 148 ? 4.150 10.008 -2.071 1.00 91.62 148 VAL A N 1
ATOM 1198 C CA . VAL A 1 148 ? 4.334 11.311 -2.715 1.00 91.62 148 VAL A CA 1
ATOM 1199 C C . VAL A 1 148 ? 3.059 11.657 -3.475 1.00 91.62 148 VAL A C 1
ATOM 1201 O O . VAL A 1 148 ? 2.275 10.764 -3.795 1.00 91.62 148 VAL A O 1
ATOM 1204 N N . ASP A 1 149 ? 2.865 12.928 -3.811 1.00 90.56 149 ASP A N 1
ATOM 1205 C CA . ASP A 1 149 ? 1.766 13.323 -4.689 1.00 90.56 149 ASP A CA 1
ATOM 1206 C C . ASP A 1 149 ? 1.901 12.655 -6.063 1.00 90.56 149 ASP A C 1
ATOM 1208 O O . ASP A 1 149 ? 2.986 12.594 -6.648 1.00 90.56 149 ASP A O 1
ATOM 1212 N N . VAL A 1 150 ? 0.780 12.151 -6.581 1.00 88.31 150 VAL A N 1
ATOM 1213 C CA . VAL A 1 150 ? 0.711 11.454 -7.872 1.00 88.31 150 VAL A CA 1
ATOM 1214 C C . VAL A 1 150 ? -0.161 12.294 -8.797 1.00 88.31 150 VAL A C 1
ATOM 1216 O O . VAL A 1 150 ? -1.387 12.154 -8.786 1.00 88.31 150 VAL A O 1
ATOM 1219 N N . PRO A 1 151 ? 0.445 13.223 -9.550 1.00 83.12 151 PRO A N 1
ATOM 1220 C CA . PRO A 1 151 ? -0.291 14.068 -10.468 1.00 83.12 151 PRO A CA 1
ATOM 1221 C C . PRO A 1 151 ? -0.712 13.247 -11.698 1.00 83.12 151 PRO A C 1
ATOM 1223 O O . PRO A 1 151 ? -0.103 12.220 -12.024 1.00 83.12 151 PRO A O 1
ATOM 1226 N N . ASN A 1 152 ? -1.775 13.681 -12.378 1.00 76.31 152 ASN A N 1
ATOM 1227 C CA . ASN A 1 152 ? -2.399 12.915 -13.464 1.00 76.31 152 ASN A CA 1
ATOM 1228 C C . ASN A 1 152 ? -1.413 12.587 -14.600 1.00 76.31 152 ASN A C 1
ATOM 1230 O O . ASN A 1 152 ? -1.528 11.543 -15.237 1.00 76.31 152 ASN A O 1
ATOM 1234 N N . GLU A 1 153 ? -0.424 13.451 -14.828 1.00 72.81 153 GLU A N 1
ATOM 1235 C CA . GLU A 1 153 ? 0.567 13.348 -15.900 1.00 72.81 153 GLU A CA 1
ATOM 1236 C C . GLU A 1 153 ? 1.573 12.206 -15.688 1.00 72.81 153 GLU A C 1
ATOM 1238 O O . GLU A 1 153 ? 2.151 11.713 -16.655 1.00 72.81 153 GLU A O 1
ATOM 1243 N N . ILE A 1 154 ? 1.794 11.774 -14.440 1.00 68.56 154 ILE A N 1
ATOM 1244 C CA . ILE A 1 154 ? 2.762 10.713 -14.098 1.00 68.56 154 ILE A CA 1
ATOM 1245 C C . ILE A 1 154 ? 2.104 9.317 -14.155 1.00 68.56 154 ILE A C 1
ATOM 1247 O O . ILE A 1 154 ? 2.793 8.290 -14.152 1.00 68.56 154 ILE A O 1
ATOM 1251 N N . GLY A 1 155 ? 0.776 9.284 -14.319 1.00 64.62 155 GLY A N 1
ATOM 1252 C CA . GLY A 1 155 ? -0.021 8.071 -14.450 1.00 64.62 155 GLY A CA 1
ATOM 1253 C C . GLY A 1 155 ? -0.241 7.409 -13.096 1.00 64.62 155 GLY A C 1
ATOM 1254 O O . GLY A 1 155 ? 0.563 6.586 -12.658 1.00 64.62 155 GLY A O 1
ATOM 1255 N N . GLY A 1 156 ? -1.345 7.768 -12.438 1.00 76.88 156 GLY A N 1
ATOM 1256 C CA . GLY A 1 156 ? -1.859 7.002 -11.305 1.00 76.88 156 GLY A CA 1
ATOM 1257 C C . GLY A 1 156 ? -2.321 5.604 -11.729 1.00 76.88 156 GLY A C 1
ATOM 1258 O O . GLY A 1 156 ? -2.319 5.258 -12.911 1.00 76.88 156 GLY A O 1
ATOM 1259 N N . MET A 1 157 ? -2.737 4.791 -10.761 1.00 87.81 157 MET A N 1
ATOM 1260 C CA . MET A 1 157 ? -3.355 3.503 -11.077 1.00 87.81 157 MET A CA 1
ATOM 1261 C C . MET A 1 157 ? -4.683 3.710 -11.809 1.00 87.81 157 MET A C 1
ATOM 1263 O O . MET A 1 157 ? -5.481 4.571 -11.432 1.00 87.81 157 MET A O 1
ATOM 1267 N N . VAL A 1 158 ? -4.924 2.883 -12.821 1.00 90.00 158 VAL A N 1
ATOM 1268 C CA . VAL A 1 158 ? -6.196 2.806 -13.539 1.00 90.00 158 VAL A CA 1
ATOM 1269 C C . VAL A 1 158 ? -6.799 1.436 -13.267 1.00 90.00 158 VAL A C 1
ATOM 1271 O O . VAL A 1 158 ? -6.095 0.431 -13.307 1.00 90.00 158 VAL A O 1
ATOM 1274 N N . PHE A 1 159 ? -8.098 1.405 -12.993 1.00 93.12 159 PHE A N 1
ATOM 1275 C CA . PHE A 1 159 ? -8.853 0.180 -12.760 1.00 93.12 159 PHE A CA 1
ATOM 1276 C C . PHE A 1 159 ? -9.983 0.063 -13.779 1.00 93.12 159 PHE A C 1
ATOM 1278 O O . PHE A 1 159 ? -10.511 1.073 -14.245 1.00 93.12 159 PHE A O 1
ATOM 1285 N N . ALA A 1 160 ? -10.364 -1.171 -14.101 1.00 94.06 160 ALA A N 1
ATOM 1286 C CA . ALA A 1 160 ? -11.566 -1.466 -14.866 1.00 94.06 160 ALA A CA 1
ATOM 1287 C C . ALA A 1 160 ? -12.686 -1.900 -13.905 1.00 94.06 160 ALA A C 1
ATOM 1289 O O . ALA A 1 160 ? -12.576 -2.940 -13.248 1.00 94.06 160 ALA A O 1
ATOM 1290 N N . ASP A 1 161 ? -13.743 -1.087 -13.803 1.00 96.50 161 ASP A N 1
ATOM 1291 C CA . ASP A 1 161 ? -14.888 -1.316 -12.912 1.00 96.50 161 ASP A CA 1
ATOM 1292 C C . ASP A 1 161 ? -15.479 -2.727 -13.091 1.00 96.50 161 ASP A C 1
ATOM 1294 O O . ASP A 1 161 ? -15.750 -3.170 -14.206 1.00 96.50 161 ASP A O 1
ATOM 1298 N N . GLY A 1 162 ? -15.693 -3.428 -11.976 1.00 94.62 162 GLY A N 1
ATOM 1299 C CA . GLY A 1 162 ? -16.444 -4.688 -11.918 1.00 94.62 162 GLY A CA 1
ATOM 1300 C C . GLY A 1 162 ? -15.674 -5.934 -12.363 1.00 94.62 162 GLY A C 1
ATOM 1301 O O . GLY A 1 162 ? -16.126 -7.048 -12.113 1.00 94.62 162 GLY A O 1
ATOM 1302 N N . THR A 1 163 ? -14.478 -5.781 -12.936 1.00 92.94 163 THR A N 1
ATOM 1303 C CA . THR A 1 163 ? -13.671 -6.909 -13.443 1.00 92.94 163 THR A CA 1
ATOM 1304 C C . THR A 1 163 ? -13.228 -7.903 -12.363 1.00 92.94 163 THR A C 1
ATOM 1306 O O . THR A 1 163 ? -12.885 -9.039 -12.679 1.00 92.94 163 THR A O 1
ATOM 1309 N N . SER A 1 164 ? -13.304 -7.534 -11.078 1.00 90.50 164 SER A N 1
ATOM 1310 C CA . SER A 1 164 ? -13.104 -8.452 -9.947 1.00 90.50 164 SER A CA 1
ATOM 1311 C C . SER A 1 164 ? -14.148 -9.575 -9.865 1.00 90.50 164 SER A C 1
ATOM 1313 O O . SER A 1 164 ? -13.905 -10.576 -9.194 1.00 90.50 164 SER A O 1
ATOM 1315 N N . HIS A 1 165 ? -15.305 -9.418 -10.516 1.00 90.75 165 HIS A N 1
ATOM 1316 C CA . HIS A 1 165 ? -16.407 -10.391 -10.495 1.00 90.75 165 HIS A CA 1
ATOM 1317 C C . HIS A 1 165 ? -16.382 -11.365 -11.674 1.00 90.75 165 HIS A C 1
ATOM 1319 O O . HIS A 1 165 ? -17.079 -12.376 -11.644 1.00 90.75 165 HIS A O 1
ATOM 1325 N N . GLU A 1 166 ? -15.556 -11.094 -12.683 1.00 88.06 166 GLU A N 1
ATOM 1326 C CA . GLU A 1 166 ? -15.508 -11.852 -13.941 1.00 88.06 166 GLU A CA 1
ATOM 1327 C C . GLU A 1 166 ? -14.570 -13.075 -13.876 1.00 88.06 166 GLU A C 1
ATOM 1329 O O . GLU A 1 166 ? -14.379 -13.788 -14.859 1.00 88.06 166 GLU A O 1
ATOM 1334 N N . GLY A 1 167 ? -13.983 -13.351 -12.707 1.00 84.81 167 GLY A N 1
ATOM 1335 C CA . GLY A 1 167 ? -13.013 -14.429 -12.533 1.00 84.81 167 GLY A CA 1
ATOM 1336 C C . GLY A 1 167 ? -11.669 -14.117 -13.197 1.00 84.81 167 GLY A C 1
ATOM 1337 O O . GLY A 1 167 ? -11.229 -12.967 -13.223 1.00 84.81 167 GLY A O 1
ATOM 1338 N N . ASN A 1 168 ? -10.984 -15.156 -13.679 1.00 83.12 168 ASN A N 1
ATOM 1339 C CA . ASN A 1 168 ? -9.697 -15.012 -14.358 1.00 83.12 168 ASN A CA 1
ATOM 1340 C C . ASN A 1 168 ? -9.916 -14.557 -15.811 1.00 83.12 168 ASN A C 1
ATOM 1342 O O . ASN A 1 168 ? -10.473 -15.306 -16.613 1.00 83.12 168 ASN A O 1
ATOM 1346 N N . LEU A 1 169 ? -9.465 -13.344 -16.132 1.00 82.62 169 LEU A N 1
ATOM 1347 C CA . LEU A 1 169 ? -9.565 -12.719 -17.453 1.00 82.62 169 LEU A CA 1
ATOM 1348 C C . LEU A 1 169 ? -8.302 -12.913 -18.310 1.00 82.62 169 LEU A C 1
ATOM 1350 O O . LEU A 1 169 ? -8.288 -12.508 -19.471 1.00 82.62 169 LEU A O 1
ATOM 1354 N N . GLY A 1 170 ? -7.257 -13.539 -17.765 1.00 72.69 170 GLY A N 1
ATOM 1355 C CA . GLY A 1 170 ? -6.017 -13.842 -18.472 1.00 72.69 170 GLY A CA 1
ATOM 1356 C C . GLY A 1 170 ? -4.926 -14.341 -17.525 1.00 72.69 170 GLY A C 1
ATOM 1357 O O . GLY A 1 170 ? -4.741 -13.812 -16.435 1.00 72.69 170 GLY A O 1
ATOM 1358 N N . GLU A 1 171 ? -4.171 -15.354 -17.953 1.00 63.03 171 GLU A N 1
ATOM 1359 C CA . GLU A 1 171 ? -3.052 -15.923 -17.178 1.00 63.03 171 GLU A CA 1
ATOM 1360 C C . GLU A 1 171 ? -1.716 -15.212 -17.438 1.00 63.03 171 GLU A C 1
ATOM 1362 O O . GLU A 1 171 ? -0.658 -15.665 -16.995 1.00 63.03 171 GLU A O 1
ATOM 1367 N N . GLU A 1 172 ? -1.737 -14.114 -18.190 1.00 64.19 172 GLU A N 1
ATOM 1368 C CA . GLU A 1 172 ? -0.512 -13.451 -18.601 1.00 64.19 172 GLU A CA 1
ATOM 1369 C C . GLU A 1 172 ? 0.111 -12.672 -17.445 1.00 64.19 172 GLU A C 1
ATOM 1371 O O . GLU A 1 172 ? -0.446 -11.718 -16.901 1.00 64.19 172 GLU A O 1
ATOM 1376 N N . VAL A 1 173 ? 1.318 -13.094 -17.083 1.00 65.50 173 VAL A N 1
ATOM 1377 C CA . VAL A 1 173 ? 2.198 -12.350 -16.193 1.00 65.50 173 VAL A CA 1
ATOM 1378 C C . VAL A 1 173 ? 2.626 -11.059 -16.895 1.00 65.50 173 VAL A C 1
ATOM 1380 O O . VAL A 1 173 ? 3.069 -11.111 -18.041 1.00 65.50 173 VAL A O 1
ATOM 1383 N N . ILE A 1 174 ? 2.553 -9.926 -16.186 1.00 61.59 174 ILE A N 1
ATOM 1384 C CA . ILE A 1 174 ? 3.137 -8.631 -16.554 1.00 61.59 174 ILE A CA 1
ATOM 1385 C C . ILE A 1 174 ? 4.474 -8.839 -17.268 1.00 61.59 174 ILE A C 1
ATOM 1387 O O . ILE A 1 174 ? 5.470 -9.265 -16.677 1.00 61.59 174 ILE A O 1
ATOM 1391 N N . GLY A 1 175 ? 4.485 -8.489 -18.545 1.00 60.41 175 GLY A N 1
ATOM 1392 C CA . GLY A 1 175 ? 5.630 -8.640 -19.422 1.00 60.41 175 GLY A CA 1
ATOM 1393 C C . GLY A 1 175 ? 5.306 -8.128 -20.816 1.00 60.41 175 GLY A C 1
ATOM 1394 O O . GLY A 1 175 ? 4.312 -7.436 -21.022 1.00 60.41 175 GLY A O 1
ATOM 1395 N N . ASP A 1 176 ? 6.152 -8.464 -21.784 1.00 58.56 176 ASP A N 1
ATOM 1396 C CA . ASP A 1 176 ? 5.955 -8.029 -23.172 1.00 58.56 176 ASP A CA 1
ATOM 1397 C C . ASP A 1 176 ? 4.721 -8.688 -23.815 1.00 58.56 176 ASP A C 1
ATOM 1399 O O . ASP A 1 176 ? 4.091 -8.084 -24.676 1.00 58.56 176 ASP A O 1
ATOM 1403 N N . ALA A 1 177 ? 4.353 -9.899 -23.376 1.00 56.47 177 ALA A N 1
ATOM 1404 C CA . ALA A 1 177 ? 3.175 -10.617 -23.868 1.00 56.47 177 ALA A CA 1
ATOM 1405 C C . ALA A 1 177 ? 1.862 -9.925 -23.462 1.00 56.47 177 ALA A C 1
ATOM 1407 O O . ALA A 1 177 ? 1.010 -9.706 -24.313 1.00 56.47 177 ALA A O 1
ATOM 1408 N N . SER A 1 178 ? 1.776 -9.428 -22.223 1.00 56.91 178 SER A N 1
ATOM 1409 C CA . SER A 1 178 ? 0.577 -8.765 -21.692 1.00 56.91 178 SER A CA 1
ATOM 1410 C C . SER A 1 178 ? 0.354 -7.342 -22.229 1.00 56.91 178 SER A C 1
ATOM 1412 O O . SER A 1 178 ? -0.475 -6.605 -21.695 1.00 56.91 178 SER A O 1
ATOM 1414 N N . GLN A 1 179 ? 1.143 -6.892 -23.213 1.00 54.62 179 GLN A N 1
ATOM 1415 C CA . GLN A 1 179 ? 1.009 -5.566 -23.832 1.00 54.62 179 GLN A CA 1
ATOM 1416 C C . GLN A 1 179 ? 0.053 -5.532 -25.033 1.00 54.62 179 GLN A C 1
ATOM 1418 O O . GLN A 1 179 ? -0.276 -4.430 -25.478 1.00 54.62 179 GLN A O 1
ATOM 1423 N N . SER A 1 180 ? -0.333 -6.688 -25.586 1.00 43.88 180 SER A N 1
ATOM 1424 C CA . SER A 1 180 ? -1.100 -6.784 -26.840 1.00 43.88 180 SER A CA 1
ATOM 1425 C C . SER A 1 180 ? -2.608 -6.681 -26.671 1.00 43.88 180 SER A C 1
ATOM 1427 O O . SER A 1 180 ? -3.128 -7.323 -25.734 1.00 43.88 180 SER A O 1
#